Protein AF-A0A620FEJ0-F1 (afdb_monomer_lite)

Organism: Salmonella enterica (NCBI:txid28901)

Foldseek 3Di:
DDDDDDDDDDQWAAPVVLCVVVVDDPVRVVVCVVPPDDDVQFKHFDDPVPDGDPPGGMIGGSVSVVVVVVVCVVVDPPPCVVVVVVVVVVVVVVPPDDDD

InterPro domains:
  IPR009634 Rac prophage excisionase XisR [PF06806] (5-72)
  IPR038146 Rac prophage excisionase XisR-like [G3DSA:1.10.1660.60] (1-78)

Sequence (100 aa):
MSNILQLAPNEWVCESVLIAVTGLKPGTILRARKECWMVGREYIHVSPDGNPKPSSECMYNRKAVDAWVASMKNKQPGRFDAMKKVSSYRSWASGGNTNG

Secondary structure (DSSP, 8-state):
----------SEE-HHHHHHHH---HHHHHHHHHHT--BTTTEEEE-TTS---TTSEEEEEHHHHHHHHHHGGGG-TTTTHHHHHHHHHHHHHTS-----

pLDDT: mean 85.89, std 15.71, range [39.84, 98.31]

Structure (mmCIF, N/CA/C/O backbone):
data_AF-A0A620FEJ0-F1
#
_entry.id   AF-A0A620FEJ0-F1
#
loop_
_atom_site.group_PDB
_atom_site.id
_atom_site.type_symbol
_atom_site.label_atom_id
_atom_site.label_alt_id
_atom_site.label_comp_id
_atom_site.label_asym_id
_atom_site.label_entity_id
_atom_site.label_seq_id
_atom_site.pdbx_PDB_ins_code
_atom_site.Cartn_x
_atom_site.Cartn_y
_atom_site.Cartn_z
_atom_site.occupancy
_atom_site.B_iso_or_equiv
_atom_site.auth_seq_id
_atom_site.auth_comp_id
_atom_site.auth_asym_id
_atom_site.auth_atom_id
_atom_site.pdbx_PDB_model_num
ATOM 1 N N . MET A 1 1 ? -36.574 -12.318 -8.625 1.00 58.25 1 MET A N 1
ATOM 2 C CA . MET A 1 1 ? -35.362 -12.485 -7.792 1.00 58.25 1 MET A CA 1
ATOM 3 C C . MET A 1 1 ? -34.270 -11.621 -8.394 1.00 58.25 1 MET A C 1
ATOM 5 O O . MET A 1 1 ? -33.960 -11.805 -9.563 1.00 58.25 1 MET A O 1
ATOM 9 N N . SER A 1 2 ? -33.763 -10.631 -7.662 1.00 74.62 2 SER A N 1
ATOM 10 C CA . SER A 1 2 ? -32.669 -9.773 -8.129 1.00 74.62 2 SER A CA 1
ATOM 11 C C . SER A 1 2 ? -31.333 -10.481 -7.909 1.00 74.62 2 SER A C 1
ATOM 13 O O . SER A 1 2 ? -30.999 -10.809 -6.772 1.00 74.62 2 SER A O 1
ATOM 15 N N . ASN A 1 3 ? -30.574 -10.714 -8.980 1.00 83.25 3 ASN A N 1
ATOM 16 C CA . ASN A 1 3 ? -29.194 -11.180 -8.869 1.00 83.25 3 ASN A CA 1
ATOM 17 C C . ASN A 1 3 ? -28.334 -10.053 -8.287 1.00 83.25 3 ASN A C 1
ATOM 19 O O . ASN A 1 3 ? -28.160 -9.015 -8.922 1.00 83.25 3 ASN A O 1
ATOM 23 N N . ILE A 1 4 ? -27.818 -10.252 -7.075 1.00 85.25 4 ILE A N 1
ATOM 24 C CA . ILE A 1 4 ? -26.881 -9.328 -6.434 1.00 85.25 4 ILE A CA 1
ATOM 25 C C . ILE A 1 4 ? -25.468 -9.794 -6.785 1.00 85.25 4 ILE A C 1
ATOM 27 O O . ILE A 1 4 ? -25.052 -10.880 -6.387 1.00 85.25 4 ILE A O 1
ATOM 31 N N . LEU A 1 5 ? -24.734 -8.974 -7.538 1.00 85.56 5 LEU A N 1
ATOM 32 C CA . LEU A 1 5 ? -23.323 -9.199 -7.854 1.00 85.56 5 LEU A CA 1
ATOM 33 C C . LEU A 1 5 ? -22.456 -8.405 -6.872 1.00 85.56 5 LEU A C 1
ATOM 35 O O . LEU A 1 5 ? -22.464 -7.174 -6.883 1.00 85.56 5 LEU A O 1
ATOM 39 N N . GLN A 1 6 ? -21.701 -9.105 -6.026 1.00 86.00 6 GLN A N 1
ATOM 40 C CA . GLN A 1 6 ? -20.740 -8.486 -5.116 1.00 86.00 6 GLN A CA 1
ATOM 41 C C . GLN A 1 6 ? -19.372 -8.394 -5.796 1.00 86.00 6 GLN A C 1
ATOM 43 O O . GLN A 1 6 ? -18.686 -9.398 -5.980 1.00 86.00 6 GLN A O 1
ATOM 48 N N . LEU A 1 7 ? -18.965 -7.180 -6.159 1.00 86.31 7 LEU A N 1
ATOM 49 C CA . LEU A 1 7 ? -17.630 -6.919 -6.686 1.00 86.31 7 LEU A CA 1
ATOM 50 C C . LEU A 1 7 ? -16.650 -6.704 -5.533 1.00 86.31 7 LEU A C 1
ATOM 52 O O . LEU A 1 7 ? -16.926 -5.951 -4.599 1.00 86.31 7 LEU A O 1
ATOM 56 N N . ALA A 1 8 ? -15.491 -7.350 -5.619 1.00 88.50 8 ALA A N 1
ATOM 57 C CA . ALA A 1 8 ? -14.375 -7.126 -4.715 1.00 88.50 8 ALA A CA 1
ATOM 58 C C . ALA A 1 8 ? -13.191 -6.553 -5.505 1.00 88.50 8 ALA A C 1
ATOM 60 O O . ALA A 1 8 ? -12.968 -6.963 -6.646 1.00 88.50 8 ALA A O 1
ATOM 61 N N . PRO A 1 9 ? -12.404 -5.636 -4.920 1.00 90.44 9 PRO A N 1
ATOM 62 C CA . PRO A 1 9 ? -11.187 -5.158 -5.554 1.00 90.44 9 PRO A CA 1
ATOM 63 C C . PRO A 1 9 ? -10.206 -6.302 -5.822 1.00 90.44 9 PRO A C 1
ATOM 65 O O . PRO A 1 9 ? -10.085 -7.241 -5.023 1.00 90.44 9 PRO A O 1
ATOM 68 N N . ASN A 1 10 ? -9.437 -6.175 -6.901 1.00 92.81 10 ASN A N 1
ATOM 69 C CA . ASN A 1 10 ? -8.317 -7.067 -7.188 1.00 92.81 10 ASN A CA 1
ATOM 70 C C . ASN A 1 10 ? -7.264 -7.038 -6.065 1.00 92.81 10 ASN A C 1
ATOM 72 O O . ASN A 1 10 ? -7.339 -6.258 -5.111 1.00 92.81 10 ASN A O 1
ATOM 76 N N . GLU A 1 11 ? -6.299 -7.953 -6.136 1.00 95.50 11 GLU A N 1
ATOM 77 C CA . GLU A 1 11 ? -5.203 -7.987 -5.165 1.00 95.50 11 GLU A CA 1
ATOM 78 C C . GLU A 1 11 ? -4.263 -6.793 -5.337 1.00 95.50 11 GLU A C 1
ATOM 80 O O . GLU A 1 11 ? -3.976 -6.095 -4.367 1.00 95.50 11 GLU A O 1
ATOM 85 N N . TRP A 1 12 ? -3.857 -6.535 -6.579 1.00 97.62 12 TRP A N 1
ATOM 86 C CA . TRP A 1 12 ? -3.090 -5.360 -6.965 1.00 97.62 12 TRP A CA 1
ATOM 87 C C . TRP A 1 12 ? -4.041 -4.273 -7.452 1.00 97.62 12 TRP A C 1
ATOM 89 O O . TRP A 1 12 ? -4.819 -4.491 -8.383 1.00 97.62 12 TRP A O 1
ATOM 99 N N . VAL A 1 13 ? -3.994 -3.110 -6.811 1.00 97.44 13 VAL A N 1
ATOM 100 C CA . VAL A 1 13 ? -4.888 -1.979 -7.085 1.00 97.44 13 VAL A CA 1
ATOM 101 C C . VAL A 1 13 ? -4.099 -0.688 -7.283 1.00 97.44 13 VAL A C 1
ATOM 103 O O . VAL A 1 13 ? -2.974 -0.562 -6.801 1.00 97.44 13 VAL A O 1
ATOM 106 N N . CYS A 1 14 ? -4.679 0.282 -7.986 1.00 96.94 14 CYS A N 1
ATOM 107 C CA . CYS A 1 14 ? -4.110 1.624 -8.081 1.00 96.94 14 CYS A CA 1
ATOM 108 C C . CYS A 1 14 ? -4.255 2.387 -6.753 1.00 96.94 14 CYS A C 1
ATOM 110 O O . CYS A 1 14 ? -5.013 1.992 -5.860 1.00 96.94 14 CYS A O 1
ATOM 112 N N . GLU A 1 15 ? -3.537 3.504 -6.629 1.00 96.94 15 GLU A N 1
ATOM 113 C CA . GLU A 1 15 ? -3.532 4.317 -5.409 1.00 96.94 15 GLU A CA 1
ATOM 114 C C . GLU A 1 15 ? -4.942 4.777 -5.009 1.00 96.94 15 GLU A C 1
ATOM 116 O O . GLU A 1 15 ? -5.314 4.666 -3.846 1.00 96.94 15 GLU A O 1
ATOM 121 N N . SER A 1 16 ? -5.765 5.222 -5.964 1.00 96.69 16 SER A N 1
ATOM 122 C CA . SER A 1 16 ? -7.120 5.718 -5.683 1.00 96.69 16 SER A CA 1
ATOM 123 C C . SER A 1 16 ? -8.034 4.646 -5.085 1.00 96.69 16 SER A C 1
ATOM 125 O O . SER A 1 16 ? -8.765 4.919 -4.133 1.00 96.69 16 SER A O 1
ATOM 127 N N . VAL A 1 17 ? -7.960 3.411 -5.587 1.00 96.56 17 VAL A N 1
ATOM 128 C CA . VAL A 1 17 ? -8.723 2.279 -5.042 1.00 96.56 17 VAL A CA 1
ATOM 129 C C . VAL A 1 17 ? -8.175 1.867 -3.679 1.00 96.56 17 VAL A C 1
ATOM 131 O O . VAL A 1 17 ? -8.959 1.602 -2.771 1.00 96.56 17 VAL A O 1
ATOM 134 N N . LEU A 1 18 ? -6.850 1.865 -3.491 1.00 97.25 18 LEU A N 1
ATOM 135 C CA . LEU A 1 18 ? -6.265 1.601 -2.175 1.00 97.25 18 LEU A CA 1
ATOM 136 C C . LEU A 1 18 ? -6.746 2.627 -1.142 1.00 97.25 18 LEU A C 1
ATOM 138 O O . LEU A 1 18 ? -7.139 2.243 -0.041 1.00 97.25 18 LEU A O 1
ATOM 142 N N . ILE A 1 19 ? -6.751 3.914 -1.499 1.00 97.31 19 ILE A N 1
ATOM 143 C CA . ILE A 1 19 ? -7.260 5.002 -0.656 1.00 97.31 19 ILE A CA 1
ATOM 144 C C . ILE A 1 19 ? -8.735 4.771 -0.329 1.00 97.31 19 ILE A C 1
ATOM 146 O O . ILE A 1 19 ? -9.114 4.856 0.834 1.00 97.31 19 ILE A O 1
ATOM 150 N N . ALA A 1 20 ? -9.562 4.440 -1.324 1.00 95.88 20 ALA A N 1
ATOM 151 C CA . ALA A 1 20 ? -10.991 4.217 -1.118 1.00 95.88 20 ALA A CA 1
ATOM 152 C C . ALA A 1 20 ? -11.280 3.038 -0.173 1.00 95.88 20 ALA A C 1
ATOM 154 O O . ALA A 1 20 ? -12.202 3.108 0.634 1.00 95.88 20 ALA 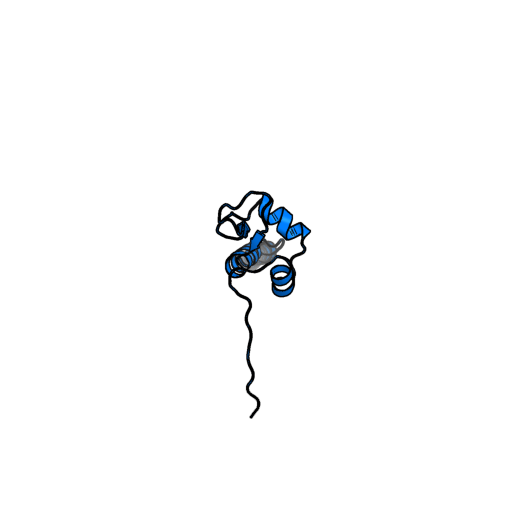A O 1
ATOM 155 N N . VAL A 1 21 ? -10.485 1.967 -0.255 1.00 94.56 21 VAL A N 1
ATOM 156 C CA . VAL A 1 21 ? -10.687 0.747 0.543 1.00 94.56 21 VAL A CA 1
ATOM 157 C C . VAL A 1 21 ? -10.098 0.874 1.950 1.00 94.56 21 VAL A C 1
ATOM 159 O O . VAL A 1 21 ? -10.711 0.418 2.911 1.00 94.56 21 VAL A O 1
ATOM 162 N N . THR A 1 22 ? -8.917 1.483 2.092 1.00 94.94 22 THR A N 1
ATOM 163 C CA . THR A 1 22 ? -8.183 1.539 3.373 1.00 94.94 22 THR A CA 1
ATOM 164 C C . THR A 1 22 ? -8.376 2.847 4.140 1.00 94.94 22 THR A C 1
ATOM 166 O O . THR A 1 22 ? -8.138 2.896 5.345 1.00 94.94 22 THR A O 1
ATOM 169 N N . GLY A 1 23 ? -8.756 3.930 3.456 1.00 95.94 23 GLY A N 1
ATOM 170 C CA . GLY A 1 23 ? -8.819 5.283 4.013 1.00 95.94 23 GLY A CA 1
ATOM 171 C C . GLY A 1 23 ? -7.455 5.954 4.230 1.00 95.94 23 GLY A C 1
ATOM 172 O O . GLY A 1 23 ? -7.391 7.034 4.823 1.00 95.94 23 GLY A O 1
ATOM 173 N N . LEU A 1 24 ? -6.346 5.349 3.785 1.00 96.56 24 LEU A N 1
ATOM 174 C CA . LEU A 1 24 ? -5.017 5.953 3.910 1.00 96.56 24 LEU A CA 1
ATOM 175 C C . LEU A 1 24 ? -4.900 7.209 3.039 1.00 96.56 24 LEU A C 1
ATOM 177 O O . LEU A 1 24 ? -5.375 7.246 1.912 1.00 96.56 24 LEU A O 1
ATOM 181 N N . LYS A 1 25 ? -4.223 8.247 3.543 1.00 97.44 25 LYS A N 1
ATOM 182 C CA . LYS A 1 25 ? -3.944 9.458 2.755 1.00 97.44 25 LYS A CA 1
ATOM 183 C C . LYS A 1 25 ? -2.790 9.209 1.767 1.00 97.44 25 LYS A C 1
ATOM 185 O O . LYS A 1 25 ? -1.840 8.519 2.148 1.00 97.44 25 LYS A O 1
ATOM 190 N N . PRO A 1 26 ? -2.775 9.867 0.589 1.00 97.06 26 PRO A N 1
ATOM 191 C CA . PRO A 1 26 ? -1.669 9.767 -0.374 1.00 97.06 26 PRO A CA 1
ATOM 192 C C . PRO A 1 26 ? -0.291 10.028 0.254 1.00 97.06 26 PRO A C 1
ATOM 194 O O . PRO A 1 26 ? 0.663 9.278 0.062 1.00 97.06 26 PRO A O 1
ATOM 197 N N . GLY A 1 27 ? -0.190 11.047 1.118 1.00 97.44 27 GLY A N 1
ATOM 198 C CA . GLY A 1 27 ? 1.056 11.356 1.829 1.00 97.44 27 GLY A CA 1
ATOM 199 C C . GLY A 1 27 ? 1.536 10.232 2.759 1.00 97.44 27 GLY A C 1
ATOM 200 O O . GLY A 1 27 ? 2.741 10.025 2.899 1.00 97.44 27 GLY A O 1
ATOM 201 N N . THR A 1 28 ? 0.612 9.474 3.360 1.00 96.94 28 THR A N 1
ATOM 202 C CA . THR A 1 28 ? 0.942 8.306 4.189 1.00 96.94 28 THR A CA 1
ATOM 203 C C . THR A 1 28 ? 1.450 7.158 3.328 1.00 96.94 28 THR A C 1
ATOM 205 O O . THR A 1 28 ? 2.451 6.545 3.683 1.00 96.94 28 THR A O 1
ATOM 208 N N . ILE A 1 29 ? 0.816 6.906 2.181 1.00 97.50 29 ILE A N 1
ATOM 209 C CA . ILE A 1 29 ? 1.244 5.886 1.213 1.00 97.50 29 ILE A CA 1
ATOM 210 C C . ILE A 1 29 ? 2.650 6.205 0.689 1.00 97.50 29 ILE A C 1
ATOM 212 O O . ILE A 1 29 ? 3.524 5.338 0.671 1.00 97.50 29 ILE A O 1
ATOM 216 N N . LEU A 1 30 ? 2.906 7.464 0.325 1.00 96.38 30 LE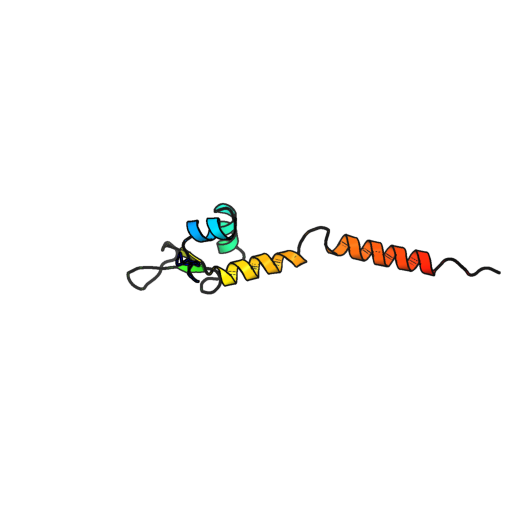U A N 1
ATOM 217 C CA . LEU A 1 30 ? 4.213 7.912 -0.152 1.00 96.38 30 LEU A CA 1
ATOM 218 C C . LEU A 1 30 ? 5.303 7.750 0.912 1.00 96.38 30 LEU A C 1
ATOM 220 O O . LEU A 1 30 ? 6.408 7.314 0.593 1.00 96.38 30 LEU A O 1
ATOM 224 N N . ARG A 1 31 ? 5.004 8.067 2.177 1.00 97.38 31 ARG A N 1
ATOM 225 C CA . ARG A 1 31 ? 5.944 7.839 3.282 1.00 97.38 31 ARG A CA 1
ATOM 226 C C . ARG A 1 31 ? 6.164 6.349 3.533 1.00 97.38 31 ARG A C 1
ATOM 228 O O . ARG A 1 31 ? 7.305 5.919 3.655 1.00 97.38 31 ARG A O 1
ATOM 235 N N . ALA A 1 32 ? 5.096 5.553 3.525 1.00 96.44 32 ALA A N 1
ATOM 236 C CA . ALA A 1 32 ? 5.182 4.114 3.729 1.00 96.44 32 ALA A CA 1
ATOM 237 C C . ALA A 1 32 ? 6.080 3.450 2.674 1.00 96.44 32 ALA A C 1
ATOM 239 O O . ALA A 1 32 ? 6.979 2.700 3.042 1.00 96.44 32 ALA A O 1
ATOM 240 N N . ARG A 1 33 ? 5.936 3.819 1.393 1.00 96.31 33 ARG A N 1
ATOM 241 C CA . ARG A 1 33 ? 6.821 3.380 0.295 1.00 96.31 33 ARG A CA 1
ATOM 242 C C . ARG A 1 33 ? 8.298 3.699 0.511 1.00 96.31 33 ARG A C 1
ATOM 244 O O . ARG A 1 33 ? 9.142 2.923 0.080 1.00 96.31 33 ARG A O 1
ATOM 251 N N . LYS A 1 34 ? 8.604 4.846 1.122 1.00 95.50 34 LYS A N 1
ATOM 252 C CA . LYS A 1 34 ? 9.984 5.284 1.373 1.00 95.50 34 LYS A CA 1
ATOM 253 C C . LYS A 1 34 ? 10.609 4.597 2.582 1.00 95.50 34 LYS A C 1
ATOM 255 O O . LYS A 1 34 ? 11.817 4.404 2.597 1.00 95.50 34 LYS A O 1
ATOM 260 N N . GLU A 1 35 ? 9.806 4.274 3.591 1.00 95.69 35 GLU A N 1
ATOM 261 C CA . GLU A 1 35 ? 10.326 3.926 4.918 1.00 95.69 35 GLU A CA 1
ATOM 262 C C . GLU A 1 35 ? 10.092 2.470 5.329 1.00 95.69 35 GLU A C 1
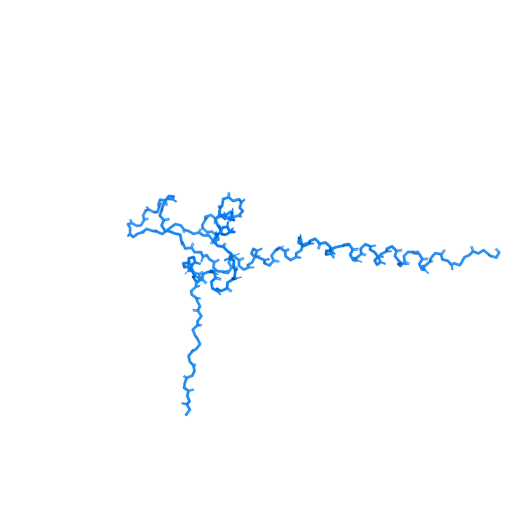ATOM 264 O O . GLU A 1 35 ? 10.906 1.917 6.063 1.00 95.69 35 GLU A O 1
ATOM 269 N N . CYS A 1 36 ? 8.984 1.838 4.927 1.00 95.00 36 CYS A N 1
ATOM 270 C CA . CYS A 1 36 ? 8.581 0.556 5.527 1.00 95.00 36 CYS A CA 1
ATOM 271 C C . CYS A 1 36 ? 7.922 -0.464 4.593 1.00 95.00 36 CYS A C 1
ATOM 273 O O . CYS A 1 36 ? 7.862 -1.644 4.939 1.00 95.00 36 CYS A O 1
ATOM 275 N N . TRP A 1 37 ? 7.416 -0.046 3.438 1.00 97.19 37 TRP A N 1
ATOM 276 C CA . TRP A 1 37 ? 6.860 -0.937 2.425 1.00 97.19 37 TRP A CA 1
ATOM 277 C C . TRP A 1 37 ? 7.952 -1.407 1.476 1.00 97.19 37 TRP A C 1
ATOM 279 O O . TRP A 1 37 ? 8.824 -0.631 1.087 1.00 97.19 37 TRP A O 1
ATOM 289 N N . MET A 1 38 ? 7.881 -2.672 1.074 1.00 97.31 38 MET A N 1
ATOM 290 C CA . MET A 1 38 ? 8.859 -3.281 0.182 1.00 97.31 38 MET A CA 1
ATOM 291 C C . MET A 1 38 ? 8.282 -3.464 -1.218 1.00 97.31 38 MET A C 1
ATOM 293 O O . MET A 1 38 ? 7.136 -3.900 -1.385 1.00 97.31 38 MET A O 1
ATOM 297 N N . VAL A 1 39 ? 9.108 -3.165 -2.224 1.00 96.69 39 VAL A N 1
ATOM 298 C CA . VAL A 1 39 ? 8.805 -3.486 -3.624 1.00 96.69 39 VAL A CA 1
ATOM 299 C C . VAL A 1 39 ? 8.597 -4.999 -3.744 1.00 96.69 39 VAL A C 1
ATOM 301 O O . VAL A 1 39 ? 9.360 -5.777 -3.177 1.00 96.69 39 VAL A O 1
ATOM 304 N N . GLY A 1 40 ? 7.553 -5.425 -4.451 1.00 96.19 40 GLY A N 1
ATOM 305 C CA . GLY A 1 40 ? 7.169 -6.831 -4.601 1.00 96.19 40 GLY A CA 1
ATOM 306 C C . GLY A 1 40 ? 6.278 -7.372 -3.481 1.00 96.19 40 GLY A C 1
ATOM 307 O O . GLY A 1 40 ? 5.653 -8.411 -3.676 1.00 96.19 40 GLY A O 1
ATOM 308 N N . ARG A 1 41 ? 6.161 -6.672 -2.340 1.00 97.38 41 ARG A N 1
ATOM 309 C CA . ARG A 1 41 ? 5.284 -7.074 -1.227 1.00 97.38 41 ARG A CA 1
ATOM 310 C C . ARG A 1 41 ? 4.078 -6.155 -1.086 1.00 97.38 41 ARG A C 1
ATOM 312 O O . ARG A 1 41 ? 2.960 -6.594 -1.322 1.00 97.38 41 ARG A O 1
ATOM 319 N N . GLU A 1 42 ? 4.283 -4.896 -0.712 1.00 98.25 42 GLU A N 1
ATOM 320 C CA . GLU A 1 42 ? 3.186 -3.929 -0.558 1.00 98.25 42 GLU A CA 1
ATOM 321 C C . GLU A 1 42 ? 2.921 -3.120 -1.823 1.00 98.25 42 GLU A C 1
ATOM 323 O O . GLU A 1 42 ? 1.790 -2.689 -2.044 1.00 98.25 42 GLU A O 1
ATOM 328 N N . TYR A 1 43 ? 3.937 -2.911 -2.658 1.00 98.12 43 TYR A N 1
ATOM 329 C CA . TYR A 1 43 ? 3.782 -2.203 -3.924 1.00 98.12 43 TYR A CA 1
ATOM 330 C C . TYR A 1 43 ? 4.701 -2.766 -5.003 1.00 98.12 43 TYR A C 1
ATOM 332 O O . TYR A 1 43 ? 5.731 -3.363 -4.704 1.00 98.12 43 TYR A O 1
ATOM 340 N N . ILE A 1 44 ? 4.337 -2.567 -6.262 1.00 97.31 44 ILE A N 1
ATOM 341 C CA . ILE A 1 44 ? 5.153 -2.893 -7.434 1.00 97.31 44 ILE A CA 1
ATOM 342 C C . ILE A 1 44 ? 5.147 -1.721 -8.398 1.00 97.31 44 ILE A C 1
ATOM 344 O O . ILE A 1 44 ? 4.190 -0.949 -8.440 1.00 97.31 44 ILE A O 1
ATOM 348 N N . HIS A 1 45 ? 6.205 -1.626 -9.190 1.00 97.44 45 HIS A N 1
ATOM 349 C CA . HIS A 1 45 ? 6.237 -0.768 -10.361 1.00 97.44 45 HIS A CA 1
ATOM 350 C C . HIS A 1 45 ? 5.691 -1.548 -11.556 1.00 97.44 45 HIS A C 1
ATOM 352 O O . HIS A 1 45 ? 6.078 -2.695 -11.779 1.00 97.44 45 HIS A O 1
ATOM 358 N N . VAL A 1 46 ? 4.795 -0.930 -12.314 1.00 96.00 46 VAL A N 1
ATOM 359 C CA . VAL A 1 46 ? 4.149 -1.525 -13.484 1.00 96.00 46 VAL A CA 1
ATOM 360 C C . VAL A 1 46 ? 4.492 -0.683 -14.698 1.00 96.00 46 VAL A C 1
ATOM 362 O O . VAL A 1 46 ? 4.422 0.543 -14.663 1.00 96.00 46 VAL A O 1
ATOM 365 N N . SER A 1 47 ? 4.891 -1.351 -15.774 1.00 95.06 47 SER A N 1
ATOM 366 C CA . SER A 1 47 ? 5.218 -0.708 -17.038 1.00 95.06 47 SER A CA 1
ATOM 367 C C . SER A 1 47 ? 4.720 -1.571 -18.196 1.00 95.06 47 SER A C 1
ATOM 369 O O . SER A 1 47 ? 4.869 -2.794 -18.133 1.00 95.06 47 SER A O 1
ATOM 371 N N . PRO A 1 48 ? 4.132 -0.975 -19.248 1.00 94.25 48 PRO A N 1
ATOM 372 C CA . PRO A 1 48 ? 3.601 -1.725 -20.387 1.00 94.25 48 PRO A CA 1
ATOM 373 C C . PRO A 1 48 ? 4.694 -2.417 -21.214 1.00 94.25 48 PRO A C 1
ATOM 375 O O . PRO A 1 48 ? 4.411 -3.385 -21.909 1.00 94.25 48 PRO A O 1
ATOM 378 N N . ASP A 1 49 ? 5.940 -1.944 -21.125 1.00 94.00 49 ASP A N 1
ATOM 379 C CA . ASP A 1 49 ? 7.114 -2.513 -21.801 1.00 94.00 49 ASP A CA 1
ATOM 380 C C . ASP A 1 49 ? 7.751 -3.696 -21.044 1.00 94.00 49 ASP A C 1
ATOM 382 O O . ASP A 1 49 ? 8.787 -4.214 -21.464 1.00 94.00 49 ASP A O 1
ATOM 386 N N . GLY A 1 50 ? 7.168 -4.102 -19.909 1.00 92.94 50 GLY A N 1
ATOM 387 C CA . GLY A 1 50 ? 7.671 -5.186 -19.063 1.00 92.94 50 GLY A CA 1
ATOM 388 C C . GLY A 1 50 ? 8.936 -4.852 -18.264 1.00 92.94 50 GLY A C 1
ATOM 389 O O . GLY A 1 50 ? 9.395 -5.696 -17.500 1.00 92.94 50 GLY A O 1
ATOM 390 N N . ASN A 1 51 ? 9.481 -3.635 -18.386 1.00 94.38 51 ASN A N 1
ATOM 391 C CA . ASN A 1 51 ? 10.709 -3.200 -17.716 1.00 94.38 51 ASN A CA 1
ATOM 392 C C . ASN A 1 51 ? 10.422 -2.012 -16.784 1.00 94.38 51 ASN A C 1
ATOM 394 O O . ASN A 1 51 ? 10.698 -0.855 -17.122 1.00 94.38 51 ASN A O 1
ATOM 398 N N . PRO A 1 52 ? 9.843 -2.268 -15.599 1.00 94.00 52 PRO A N 1
ATOM 399 C CA . PRO A 1 52 ? 9.426 -1.207 -14.701 1.00 94.00 52 PRO A CA 1
ATOM 400 C C . PRO A 1 52 ? 10.605 -0.405 -14.144 1.00 94.00 52 PRO A C 1
ATOM 402 O O . PRO A 1 52 ? 11.595 -0.950 -13.656 1.00 94.00 52 PRO A O 1
ATOM 405 N N . LYS A 1 53 ? 10.464 0.920 -14.183 1.00 93.50 53 LYS A N 1
ATOM 406 C CA . LYS A 1 53 ? 11.434 1.894 -13.675 1.00 93.50 53 LYS A CA 1
ATOM 407 C C . LYS A 1 53 ? 10.973 2.435 -12.319 1.00 93.50 53 LYS A C 1
ATOM 409 O O . LYS A 1 53 ? 9.780 2.402 -12.022 1.00 93.50 53 LYS A O 1
ATOM 414 N N . PRO A 1 54 ? 11.865 3.046 -11.520 1.00 91.12 54 PRO A N 1
ATOM 415 C CA . PRO A 1 54 ? 11.470 3.694 -10.265 1.00 91.12 54 PRO A CA 1
ATOM 416 C C . PRO A 1 54 ? 10.421 4.809 -10.431 1.00 91.12 54 PRO A C 1
ATOM 418 O O . PRO A 1 54 ? 9.684 5.111 -9.494 1.00 91.12 54 PRO A O 1
ATOM 421 N N . SER A 1 55 ? 10.349 5.420 -11.619 1.00 89.94 55 SER A N 1
ATOM 422 C CA . SER A 1 55 ? 9.350 6.432 -11.985 1.00 89.94 55 SER A CA 1
ATOM 423 C C . SER A 1 55 ? 8.066 5.856 -12.592 1.00 89.94 55 SER A C 1
ATOM 425 O O . SER A 1 55 ? 7.134 6.616 -12.839 1.00 89.94 55 SER A O 1
ATOM 427 N N . SER A 1 56 ? 8.012 4.549 -12.861 1.00 93.69 56 SER A N 1
ATOM 428 C CA . SER A 1 56 ? 6.829 3.893 -13.417 1.00 93.69 56 SER A CA 1
ATOM 429 C C . SER A 1 56 ? 5.660 3.912 -12.432 1.00 93.69 56 SER A C 1
ATOM 431 O O . SER A 1 56 ? 5.848 4.023 -11.212 1.00 93.69 56 SER A O 1
ATOM 433 N N . GLU A 1 57 ? 4.451 3.763 -12.976 1.00 94.00 57 GLU A N 1
ATOM 434 C CA . GLU A 1 57 ? 3.219 3.690 -12.195 1.00 94.00 57 GLU A CA 1
ATOM 435 C C . GLU A 1 57 ? 3.310 2.597 -11.126 1.00 94.00 57 GLU A C 1
ATOM 437 O O . GLU A 1 57 ? 3.937 1.555 -11.320 1.00 94.00 57 GLU A O 1
ATOM 442 N N . CYS A 1 58 ? 2.712 2.861 -9.967 1.00 96.50 58 CYS A N 1
ATOM 443 C CA . CYS A 1 58 ? 2.728 1.938 -8.845 1.00 96.50 58 CYS A CA 1
ATOM 444 C C . CYS A 1 58 ? 1.359 1.297 -8.649 1.00 96.50 58 CYS A C 1
ATOM 446 O O . CYS A 1 58 ? 0.345 1.989 -8.569 1.00 96.50 58 CYS A O 1
ATOM 448 N N . MET A 1 59 ? 1.355 -0.021 -8.477 1.00 97.69 59 MET A N 1
ATOM 449 C CA . MET A 1 59 ? 0.204 -0.757 -7.963 1.00 97.69 59 MET A CA 1
ATOM 450 C C . MET A 1 59 ? 0.508 -1.293 -6.571 1.00 97.69 59 MET A C 1
ATOM 452 O O . MET A 1 59 ? 1.663 -1.532 -6.220 1.00 97.69 59 MET A O 1
ATOM 456 N N . TYR A 1 60 ? -0.537 -1.496 -5.781 1.00 98.31 60 TYR A N 1
ATOM 457 C CA . TYR A 1 60 ? -0.440 -1.811 -4.364 1.00 98.31 60 TYR A CA 1
ATOM 458 C C . TYR A 1 60 ? -1.146 -3.115 -4.044 1.00 98.31 60 TYR A C 1
ATOM 460 O O . TYR A 1 60 ? -2.280 -3.322 -4.476 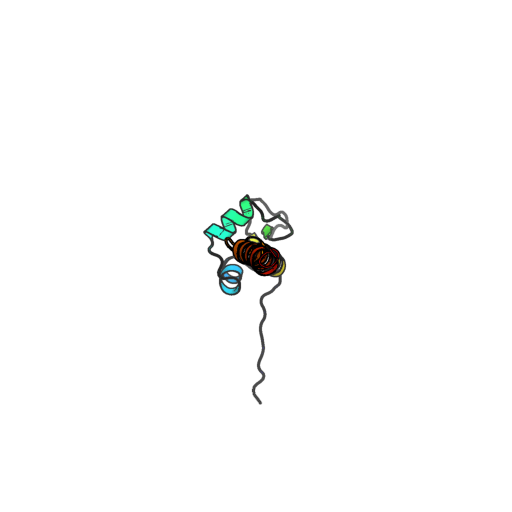1.00 98.31 60 TYR A O 1
ATOM 468 N N . ASN A 1 61 ? -0.500 -3.972 -3.257 1.00 98.06 61 ASN A N 1
ATOM 469 C CA . ASN A 1 61 ? -1.118 -5.199 -2.779 1.00 98.06 61 ASN A CA 1
ATOM 470 C C . ASN A 1 61 ? -1.998 -4.884 -1.569 1.00 98.06 61 ASN A C 1
ATOM 472 O O . ASN A 1 61 ? -1.508 -4.702 -0.452 1.00 98.06 61 ASN A O 1
ATOM 476 N N . ARG A 1 62 ? -3.313 -4.869 -1.790 1.00 96.25 62 ARG A N 1
ATOM 477 C CA . ARG A 1 62 ? -4.326 -4.600 -0.761 1.00 96.25 62 ARG A CA 1
ATOM 478 C C . ARG A 1 62 ? -4.126 -5.460 0.489 1.00 96.25 62 ARG A C 1
ATOM 480 O O . ARG A 1 62 ? -4.126 -4.939 1.597 1.00 96.25 62 ARG A O 1
ATOM 487 N N . LYS A 1 63 ? -3.909 -6.769 0.320 1.00 96.38 63 LYS A N 1
ATOM 488 C CA . LYS A 1 63 ? -3.832 -7.717 1.443 1.00 96.38 63 LYS A CA 1
ATOM 489 C C . LYS A 1 63 ? -2.569 -7.499 2.275 1.00 96.38 63 LYS A C 1
ATOM 491 O O . LYS A 1 63 ? -2.620 -7.572 3.501 1.00 96.38 63 LYS A O 1
ATOM 496 N N . ALA A 1 64 ? -1.441 -7.224 1.620 1.00 97.88 64 ALA A N 1
ATOM 497 C CA . ALA A 1 64 ? -0.186 -6.934 2.310 1.00 97.88 64 ALA A CA 1
ATOM 498 C C . ALA A 1 64 ? -0.265 -5.607 3.080 1.00 97.88 64 ALA A C 1
ATOM 500 O O . ALA A 1 64 ? 0.175 -5.532 4.229 1.00 97.88 64 ALA A O 1
ATOM 501 N N . VAL A 1 65 ? -0.891 -4.586 2.484 1.00 97.31 65 VAL A N 1
ATOM 502 C CA . VAL A 1 65 ? -1.149 -3.307 3.156 1.00 97.31 65 VAL A CA 1
ATOM 503 C C . VAL A 1 65 ? -2.076 -3.496 4.361 1.00 97.31 65 VAL A C 1
ATOM 505 O O . VAL A 1 65 ? -1.765 -2.991 5.438 1.00 97.31 65 VAL A O 1
ATOM 508 N N . ASP A 1 66 ? -3.151 -4.279 4.241 1.00 95.88 66 ASP A N 1
ATOM 509 C CA . ASP A 1 66 ? -4.054 -4.587 5.359 1.00 95.88 66 ASP A CA 1
ATOM 510 C C . ASP A 1 66 ? -3.322 -5.303 6.504 1.00 95.88 66 ASP A C 1
ATOM 512 O O . ASP A 1 66 ? -3.498 -4.963 7.678 1.00 95.88 66 ASP A O 1
ATOM 516 N N . ALA A 1 67 ? -2.452 -6.266 6.180 1.00 96.50 67 ALA A N 1
ATOM 517 C CA . ALA A 1 67 ? -1.619 -6.954 7.164 1.00 96.50 67 ALA A CA 1
ATOM 518 C C . ALA A 1 67 ? -0.650 -5.987 7.865 1.00 96.50 67 ALA A C 1
ATOM 520 O O . ALA A 1 67 ? -0.483 -6.035 9.089 1.00 96.50 67 ALA A O 1
ATOM 521 N N . TRP A 1 68 ? -0.054 -5.062 7.110 1.00 95.38 68 TRP A N 1
ATOM 522 C CA . TRP A 1 68 ? 0.786 -4.006 7.663 1.00 95.38 68 TRP A CA 1
ATOM 523 C C . TRP A 1 68 ? -0.006 -3.088 8.607 1.00 95.38 68 TRP A C 1
ATOM 525 O O . TRP A 1 68 ? 0.437 -2.863 9.736 1.00 95.38 68 TRP A O 1
ATOM 535 N N . VAL A 1 69 ? -1.208 -2.639 8.224 1.00 95.06 69 VAL A N 1
ATOM 536 C CA . VAL A 1 69 ? -2.097 -1.848 9.097 1.00 95.06 69 VAL A CA 1
ATOM 537 C C . VAL A 1 69 ? -2.465 -2.642 10.354 1.00 95.06 69 VAL A C 1
ATOM 539 O O . VAL A 1 69 ? -2.384 -2.122 11.468 1.00 95.06 69 VAL A O 1
ATOM 542 N N . ALA A 1 70 ? -2.807 -3.925 10.218 1.00 94.88 70 ALA A N 1
ATOM 543 C CA . ALA A 1 70 ? -3.129 -4.788 11.351 1.00 94.88 70 ALA A CA 1
ATOM 544 C C . ALA A 1 70 ? -1.956 -4.918 12.338 1.00 94.88 70 ALA A C 1
ATOM 546 O O . ALA A 1 70 ? -2.181 -4.924 13.551 1.00 94.88 70 ALA A O 1
ATOM 547 N N . SER A 1 71 ? -0.711 -4.936 11.850 1.00 93.19 71 SER A N 1
ATOM 548 C CA . SER A 1 71 ? 0.486 -4.964 12.702 1.00 93.19 71 SER A CA 1
ATOM 549 C C . SER A 1 71 ? 0.625 -3.717 13.593 1.00 93.19 71 SER A C 1
ATOM 551 O O . SER A 1 71 ? 1.186 -3.793 14.691 1.00 93.19 71 SER A O 1
ATOM 553 N N . MET A 1 72 ? 0.054 -2.578 13.180 1.00 91.00 72 MET A N 1
ATOM 554 C CA . MET A 1 72 ? 0.088 -1.330 13.950 1.00 91.00 72 MET A CA 1
ATOM 555 C C . MET A 1 72 ? -0.818 -1.364 15.180 1.00 91.00 72 MET A C 1
ATOM 557 O O . MET A 1 72 ? -0.618 -0.567 16.098 1.00 91.00 72 MET A O 1
ATOM 561 N N . LYS A 1 73 ? -1.773 -2.303 15.256 1.00 88.62 73 LYS A N 1
ATOM 562 C CA . LYS A 1 73 ? -2.665 -2.456 16.419 1.00 88.62 73 LYS A CA 1
ATOM 563 C C . LYS A 1 73 ? -1.883 -2.641 17.716 1.00 88.62 73 LYS A C 1
ATOM 565 O O . LYS A 1 73 ? -2.293 -2.124 18.751 1.00 88.62 73 LYS A O 1
ATOM 570 N N . ASN A 1 74 ? -0.764 -3.362 17.672 1.00 85.31 74 ASN A N 1
ATOM 571 C CA . ASN A 1 74 ? 0.054 -3.642 18.854 1.00 85.31 74 ASN A CA 1
ATOM 572 C C . ASN A 1 74 ? 0.983 -2.484 19.236 1.00 85.31 74 ASN A C 1
ATOM 574 O O . ASN A 1 74 ? 1.489 -2.456 20.351 1.00 85.31 74 ASN A O 1
ATOM 578 N N . LYS A 1 75 ? 1.181 -1.526 18.328 1.00 86.56 75 LYS A N 1
ATOM 579 C CA . LYS A 1 75 ? 2.081 -0.378 18.498 1.00 86.56 75 LYS A CA 1
ATOM 580 C C . LYS A 1 75 ? 1.338 0.899 18.899 1.00 86.56 75 LYS A C 1
ATOM 582 O O . LYS A 1 75 ? 1.943 1.964 18.939 1.00 86.56 75 LYS A O 1
ATOM 587 N N . GLN A 1 76 ? 0.031 0.807 19.163 1.00 90.81 76 GLN A N 1
ATOM 588 C CA . GLN A 1 76 ? -0.768 1.965 19.548 1.00 90.81 76 GLN A CA 1
ATOM 589 C C . GLN A 1 76 ? -0.320 2.506 20.914 1.00 90.81 76 GLN A C 1
ATOM 591 O O . GLN A 1 76 ? -0.141 1.717 21.852 1.00 90.81 76 GLN A O 1
ATOM 596 N N . PRO A 1 77 ? -0.169 3.833 21.051 1.00 88.38 77 PRO A N 1
ATOM 597 C CA . PRO A 1 77 ? 0.126 4.448 22.338 1.00 88.38 77 PRO A CA 1
ATOM 598 C C . PRO A 1 77 ? -0.981 4.115 23.350 1.00 88.38 77 PRO A C 1
ATOM 600 O O . PRO A 1 77 ? -2.155 4.025 22.995 1.00 88.38 77 PRO A O 1
ATOM 603 N N . GLY A 1 78 ? -0.611 3.874 24.610 1.00 81.25 78 GLY A N 1
ATOM 604 C CA . GLY A 1 78 ? -1.560 3.551 25.683 1.00 81.25 78 GLY A CA 1
ATOM 605 C C . GLY A 1 78 ? -2.083 2.107 25.713 1.00 81.25 78 GLY A C 1
ATOM 606 O O . GLY A 1 78 ? -2.732 1.726 26.687 1.00 81.25 78 GLY A O 1
ATOM 607 N N . ARG A 1 79 ? -1.768 1.255 24.722 1.00 73.00 79 ARG A N 1
ATOM 608 C CA . ARG A 1 79 ? -2.244 -0.145 24.679 1.00 73.00 79 ARG A CA 1
ATOM 609 C C . ARG A 1 79 ? -1.777 -0.989 25.872 1.00 73.00 79 ARG A C 1
ATOM 611 O O . ARG A 1 79 ? -2.550 -1.782 26.400 1.00 73.00 79 ARG A O 1
ATOM 618 N N . PHE A 1 80 ? -0.521 -0.838 26.290 1.00 62.81 80 PHE A N 1
ATOM 619 C CA . PHE A 1 80 ? 0.053 -1.594 27.414 1.00 62.81 80 PHE A CA 1
ATOM 620 C C . PHE A 1 80 ? 0.032 -0.830 28.744 1.00 62.81 80 PHE A C 1
ATOM 622 O O . PHE A 1 80 ? 0.201 -1.445 29.798 1.00 62.81 80 PHE A O 1
ATOM 629 N N . ASP A 1 81 ? -0.224 0.480 28.727 1.00 60.09 81 ASP A N 1
ATOM 630 C CA . ASP A 1 81 ? -0.299 1.283 29.953 1.00 60.09 81 ASP A CA 1
ATOM 631 C C . ASP A 1 81 ? -1.524 0.919 30.802 1.00 60.09 81 ASP A C 1
ATOM 633 O O . ASP A 1 81 ? -1.458 0.947 32.031 1.00 60.09 81 ASP A O 1
ATOM 637 N N . ALA A 1 82 ? -2.614 0.465 30.172 1.00 57.84 82 ALA A N 1
ATOM 638 C CA . ALA A 1 82 ? -3.758 -0.103 30.885 1.00 57.84 82 ALA A CA 1
ATOM 639 C C . ALA A 1 82 ? -3.399 -1.411 31.623 1.00 57.84 82 ALA A C 1
ATOM 641 O O . ALA A 1 82 ? -3.774 -1.592 32.779 1.00 57.84 82 ALA A O 1
ATOM 642 N N . MET A 1 83 ? -2.611 -2.299 31.003 1.00 57.34 83 MET A N 1
ATOM 643 C CA . MET A 1 83 ? -2.213 -3.586 31.597 1.00 57.34 83 MET A CA 1
ATOM 644 C C . MET A 1 83 ? -1.227 -3.407 32.763 1.00 57.34 83 MET A C 1
ATOM 646 O O . MET A 1 83 ? -1.352 -4.072 33.792 1.00 57.34 83 MET A O 1
ATOM 650 N N . LYS A 1 84 ? -0.272 -2.471 32.641 1.00 58.00 84 LYS A N 1
ATOM 651 C CA . LYS A 1 84 ? 0.664 -2.141 33.731 1.00 58.00 84 LYS A CA 1
ATOM 652 C C . LYS A 1 84 ? -0.062 -1.572 34.953 1.00 58.00 84 LYS A C 1
ATOM 654 O O . LYS A 1 84 ? 0.260 -1.964 36.073 1.00 58.00 84 LYS A O 1
ATOM 659 N N . LYS A 1 85 ? -1.082 -0.724 34.749 1.00 57.41 85 LYS A N 1
ATOM 660 C CA . LYS A 1 85 ? -1.949 -0.247 35.841 1.00 57.41 85 LYS A CA 1
ATOM 661 C C . LYS A 1 85 ? -2.676 -1.405 36.528 1.00 57.41 85 LYS A C 1
ATOM 663 O O . LYS A 1 85 ? -2.646 -1.483 37.749 1.00 57.41 85 LYS A O 1
ATOM 668 N N . VAL A 1 86 ? -3.250 -2.347 35.777 1.00 60.03 86 VAL A N 1
ATOM 669 C CA . VAL A 1 86 ? -3.943 -3.513 36.362 1.00 60.03 86 VAL A CA 1
ATOM 670 C C . VAL A 1 86 ? -2.987 -4.413 37.159 1.00 60.03 86 VAL A C 1
ATOM 672 O O . VAL A 1 86 ? -3.339 -4.862 38.249 1.00 60.03 86 VAL A O 1
ATOM 675 N N . SER A 1 87 ? -1.762 -4.640 36.672 1.00 61.22 87 SER A N 1
ATOM 676 C CA . SER A 1 87 ? -0.745 -5.410 37.407 1.00 61.22 87 SER A CA 1
ATOM 677 C C . SER A 1 87 ? -0.317 -4.721 38.709 1.00 61.22 87 SER A C 1
ATOM 679 O O . SER A 1 87 ? -0.178 -5.382 39.736 1.00 61.22 87 SER A O 1
ATOM 681 N N . SER A 1 88 ? -0.147 -3.396 38.681 1.00 61.22 88 SER A N 1
ATOM 682 C CA . SER A 1 88 ? 0.152 -2.582 39.866 1.00 61.22 88 SER A CA 1
ATOM 683 C C . SER A 1 88 ? -0.985 -2.629 40.898 1.00 61.22 88 SER A C 1
ATOM 685 O O . SER A 1 88 ? -0.726 -2.873 42.075 1.00 61.22 88 SER A O 1
ATOM 687 N N . TYR A 1 89 ? -2.242 -2.490 40.463 1.00 60.06 89 TYR A N 1
ATOM 688 C CA . TYR A 1 89 ? -3.410 -2.562 41.347 1.00 60.06 89 TYR A CA 1
ATOM 689 C C . TYR A 1 89 ? -3.585 -3.945 41.994 1.00 60.06 89 TYR A C 1
ATOM 691 O O . TYR A 1 89 ? -3.862 -4.027 43.189 1.00 60.06 89 TYR A O 1
ATOM 699 N N . ARG A 1 90 ? -3.383 -5.043 41.249 1.00 58.62 90 ARG A N 1
ATOM 700 C CA . ARG A 1 90 ? -3.474 -6.410 41.807 1.00 58.62 90 ARG A CA 1
ATOM 701 C C . ARG A 1 90 ? -2.394 -6.692 42.855 1.00 58.62 90 ARG A 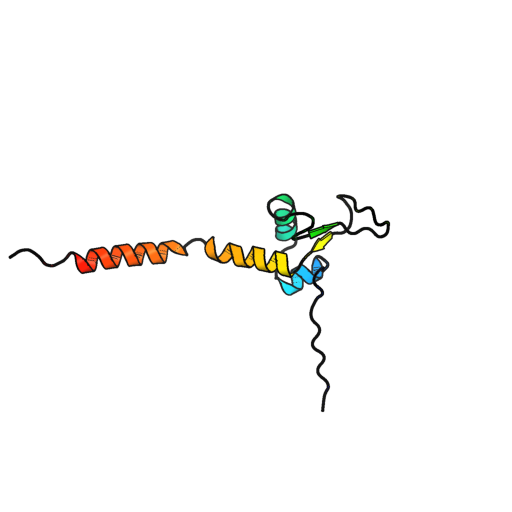C 1
ATOM 703 O O . ARG A 1 90 ? -2.681 -7.369 43.840 1.00 58.62 90 ARG A O 1
ATOM 710 N N . SER A 1 91 ? -1.185 -6.155 42.675 1.00 59.91 91 SER A N 1
ATOM 711 C CA . SER A 1 91 ? -0.105 -6.281 43.663 1.00 59.91 91 SER A CA 1
ATOM 712 C C . SER A 1 91 ? -0.420 -5.531 44.961 1.00 59.91 91 SER A C 1
ATOM 714 O O . SER A 1 91 ? -0.109 -6.032 46.036 1.00 59.91 91 SER A O 1
ATOM 716 N N . TRP A 1 92 ? -1.053 -4.357 44.875 1.00 58.44 92 TRP A N 1
ATOM 717 C CA . TRP A 1 92 ? -1.424 -3.565 46.052 1.00 58.44 92 TRP A CA 1
ATOM 718 C C . TRP A 1 92 ? -2.606 -4.183 46.816 1.00 58.44 92 TRP A C 1
ATOM 720 O O . TRP A 1 92 ? -2.580 -4.266 48.038 1.00 58.44 92 TRP A O 1
ATOM 730 N N . ALA A 1 93 ? -3.601 -4.717 46.098 1.00 62.84 93 ALA A N 1
ATOM 731 C CA . ALA A 1 93 ? -4.763 -5.385 46.693 1.00 62.84 93 ALA A CA 1
ATOM 732 C C . ALA A 1 93 ? -4.432 -6.721 47.392 1.00 62.84 93 ALA A C 1
ATOM 734 O O . ALA A 1 93 ? -5.187 -7.157 48.255 1.00 62.84 93 ALA A O 1
ATOM 735 N N . SER A 1 94 ? -3.315 -7.364 47.037 1.00 62.00 94 SER A N 1
ATOM 736 C CA . SER A 1 94 ? -2.896 -8.653 47.617 1.00 62.00 94 SER A CA 1
ATOM 737 C C . SER A 1 94 ? -1.909 -8.508 48.785 1.00 62.00 94 SER A C 1
ATOM 739 O O . SER A 1 94 ? -1.615 -9.492 49.453 1.00 62.00 94 SER A O 1
ATOM 741 N N . GLY A 1 95 ? -1.375 -7.303 49.023 1.00 60.00 95 GLY A N 1
ATOM 742 C CA . GLY A 1 95 ? -0.326 -7.040 50.019 1.00 60.00 95 GLY A CA 1
ATOM 743 C C . GLY A 1 95 ? -0.812 -6.449 51.345 1.00 60.00 95 GLY A C 1
ATOM 744 O O . GLY A 1 95 ? 0.010 -6.096 52.183 1.00 60.00 95 GLY A O 1
ATOM 745 N N . GLY A 1 96 ? -2.124 -6.302 51.544 1.00 59.22 96 GLY A N 1
ATOM 746 C CA . GLY A 1 96 ? -2.694 -5.637 52.715 1.00 59.22 96 GLY A CA 1
ATOM 747 C C . GLY A 1 96 ? -3.434 -6.575 53.661 1.00 59.22 96 GLY A C 1
ATOM 748 O O . GLY A 1 96 ? -4.641 -6.419 53.777 1.00 59.22 96 GLY A O 1
ATOM 749 N N . ASN A 1 97 ? -2.753 -7.528 54.313 1.00 56.34 97 ASN A N 1
ATOM 750 C CA . ASN A 1 97 ? -3.128 -8.020 55.653 1.00 56.34 97 ASN A CA 1
AT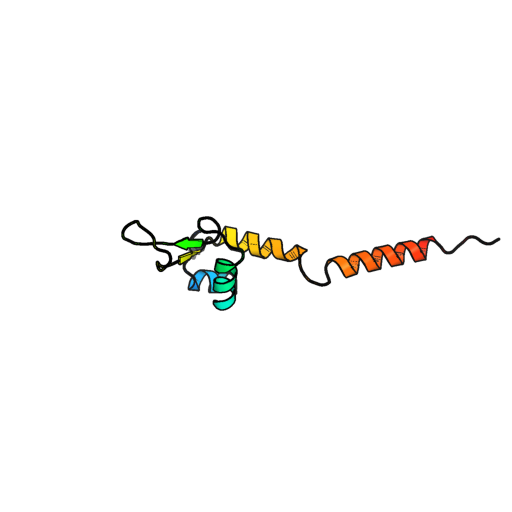OM 751 C C . ASN A 1 97 ? -2.073 -8.985 56.234 1.00 56.34 97 ASN A C 1
ATOM 753 O O . ASN A 1 97 ? -2.241 -10.197 56.150 1.00 56.34 97 ASN A O 1
ATOM 757 N N . THR A 1 98 ? -1.025 -8.463 56.868 1.00 56.78 98 THR A N 1
ATOM 758 C CA . THR A 1 98 ? -0.374 -9.145 57.999 1.00 56.78 98 THR A CA 1
ATOM 759 C C . THR A 1 98 ? 0.225 -8.079 58.903 1.00 56.78 98 THR A C 1
ATOM 761 O O . THR A 1 98 ? 1.204 -7.453 58.515 1.00 56.78 98 THR A O 1
ATOM 764 N N . ASN A 1 99 ? -0.392 -7.849 60.060 1.00 46.25 99 ASN A N 1
ATOM 765 C CA . ASN A 1 99 ? 0.275 -7.467 61.307 1.00 46.25 99 ASN A CA 1
ATOM 766 C C . ASN A 1 99 ? -0.732 -7.697 62.445 1.00 46.25 99 ASN A C 1
ATOM 768 O O . ASN A 1 99 ? -1.534 -6.822 62.769 1.00 46.25 99 ASN A O 1
ATOM 772 N N . GLY A 1 100 ? -0.713 -8.926 62.961 1.00 39.84 100 GLY A N 1
ATOM 773 C CA . GLY A 1 100 ? -1.049 -9.254 64.344 1.00 39.84 100 GLY A CA 1
ATOM 774 C C . GLY A 1 100 ? 0.243 -9.526 65.101 1.00 39.84 100 GLY A C 1
ATOM 775 O O . GLY A 1 100 ? 1.246 -9.837 64.415 1.00 39.84 100 GLY A O 1
#

Radius of gyration: 23.21 Å; chains: 1; bounding box: 47×24×86 Å